Protein AF-A0A932D4E8-F1 (afdb_monomer_lite)

Radius of gyration: 32.72 Å; chains: 1; bounding box: 108×26×116 Å

Secondary structure (DSSP, 8-state):
------------HHHHHHHHHHHHHHHHHHHHHHHHHHHHHHHHHHTPPPP-SSS-HHHHHHHHHHHHHHHHHHHHHHHHHHHHHHHHHHHHTT--TT--HHHHGGGS-TTTHHHHHHHHHHHHHHHHHHHHHHHHHHHHHHHHHHHHHHHHHHHS----S------------

Structure (mmCIF, N/CA/C/O backbone):
data_AF-A0A932D4E8-F1
#
_entry.id   AF-A0A932D4E8-F1
#
loop_
_atom_site.group_PDB
_atom_site.id
_atom_site.type_symbol
_atom_site.label_atom_id
_atom_site.label_alt_id
_atom_site.label_comp_id
_atom_site.label_asym_id
_atom_site.label_entity_id
_atom_site.label_seq_id
_atom_site.pdbx_PDB_ins_code
_atom_site.Cartn_x
_atom_site.Cartn_y
_atom_site.Cartn_z
_atom_site.occupancy
_atom_site.B_iso_or_equiv
_atom_site.auth_seq_id
_atom_site.auth_comp_id
_atom_site.auth_asym_id
_atom_site.auth_atom_id
_atom_site.pdbx_PDB_model_num
ATOM 1 N N . MET A 1 1 ? -32.040 14.595 61.318 1.00 49.31 1 MET A N 1
ATOM 2 C CA . MET A 1 1 ? -32.001 13.905 60.012 1.00 49.31 1 MET A CA 1
ATOM 3 C C . MET A 1 1 ? -31.528 14.894 58.962 1.00 49.31 1 MET A C 1
ATOM 5 O O . MET A 1 1 ? -32.204 15.905 58.811 1.00 49.31 1 MET A O 1
ATOM 9 N N . PRO A 1 2 ? -30.401 14.664 58.276 1.00 50.94 2 PRO A N 1
ATOM 10 C CA . PRO A 1 2 ? -30.120 15.316 57.004 1.00 50.94 2 PRO A CA 1
ATOM 11 C C . PRO A 1 2 ? -30.655 14.458 55.836 1.00 50.94 2 PRO A C 1
ATOM 13 O O . PRO A 1 2 ? -30.857 13.251 56.016 1.00 50.94 2 PRO A O 1
ATOM 16 N N . PRO A 1 3 ? -30.922 15.052 54.662 1.00 56.00 3 PRO A N 1
ATOM 17 C CA . PRO A 1 3 ? -31.434 14.325 53.510 1.00 56.00 3 PRO A CA 1
ATOM 18 C C . PRO A 1 3 ? -30.298 13.608 52.768 1.00 56.00 3 PRO A C 1
ATOM 20 O O . PRO A 1 3 ? -29.194 14.130 52.627 1.00 56.00 3 PRO A O 1
ATOM 23 N N . LEU A 1 4 ? -30.586 12.393 52.301 1.00 52.28 4 LEU A N 1
ATOM 24 C CA . LEU A 1 4 ? -29.727 11.618 51.411 1.00 52.28 4 LEU A CA 1
ATOM 25 C C . LEU A 1 4 ? -29.857 12.194 49.995 1.00 52.28 4 LEU A C 1
ATOM 27 O O . LEU A 1 4 ? -30.792 11.852 49.272 1.00 52.28 4 LEU A O 1
ATOM 31 N N . GLU A 1 5 ? -28.952 13.097 49.615 1.00 49.91 5 GLU A N 1
ATOM 32 C CA . GLU A 1 5 ? -28.832 13.528 48.222 1.00 49.91 5 GLU A CA 1
ATOM 33 C C . GLU A 1 5 ? -28.354 12.371 47.339 1.00 49.91 5 GLU A C 1
ATOM 35 O O . GLU A 1 5 ? -27.452 11.601 47.677 1.00 49.91 5 GLU A O 1
ATOM 40 N N . GLY A 1 6 ? -29.042 12.239 46.208 1.00 51.75 6 GLY A N 1
ATOM 41 C CA . GLY A 1 6 ? -28.938 11.127 45.287 1.00 51.75 6 GLY A CA 1
ATOM 42 C C . GLY A 1 6 ? -27.550 10.981 44.680 1.00 51.75 6 GLY A C 1
ATOM 43 O O . GLY A 1 6 ? -27.033 11.868 44.006 1.00 51.75 6 GLY A O 1
ATOM 44 N N . ILE A 1 7 ? -27.008 9.778 44.819 1.00 52.75 7 ILE A N 1
ATOM 45 C CA . ILE A 1 7 ? -25.912 9.278 43.998 1.00 52.75 7 ILE A CA 1
ATOM 46 C C . ILE A 1 7 ? -26.507 8.932 42.623 1.00 52.75 7 ILE A C 1
ATOM 48 O O . ILE A 1 7 ? -26.779 7.775 42.311 1.00 52.75 7 ILE A O 1
ATOM 52 N N . GLN A 1 8 ? -26.782 9.951 41.806 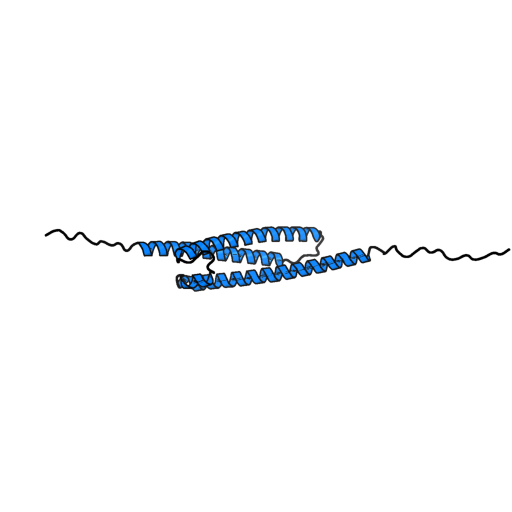1.00 52.47 8 GLN A N 1
ATOM 53 C CA . GLN A 1 8 ? -27.100 9.758 40.393 1.00 52.47 8 GLN A CA 1
ATOM 54 C C . GLN A 1 8 ? -25.805 9.615 39.582 1.00 52.47 8 GLN A C 1
ATOM 56 O O . GLN A 1 8 ? -25.040 10.558 39.406 1.00 52.47 8 GLN A O 1
ATOM 61 N N . GLY A 1 9 ? -25.582 8.394 39.092 1.00 51.75 9 GLY A N 1
ATOM 62 C CA . GLY A 1 9 ? -25.172 8.112 37.714 1.00 51.75 9 GLY A CA 1
ATOM 63 C C . GLY A 1 9 ? -23.968 8.861 37.143 1.00 51.75 9 GLY A C 1
ATOM 64 O O . GLY A 1 9 ? -24.122 9.691 36.254 1.00 51.75 9 GLY A O 1
ATOM 65 N N . ARG A 1 10 ? -22.750 8.461 37.519 1.00 48.31 10 ARG A N 1
ATOM 66 C CA . ARG A 1 10 ? -21.534 8.773 36.747 1.00 48.31 10 ARG A CA 1
ATOM 67 C C . ARG A 1 10 ? -21.065 7.512 36.011 1.00 48.31 10 ARG A C 1
ATOM 69 O O . ARG A 1 10 ? -20.105 6.870 36.410 1.00 48.31 10 ARG A O 1
ATOM 76 N N . SER A 1 11 ? -21.792 7.114 34.964 1.00 52.22 11 SER A N 1
ATOM 77 C CA . SER A 1 11 ? -21.476 5.938 34.126 1.00 52.22 11 SER A CA 1
ATOM 78 C C . SER A 1 11 ? -21.462 6.299 32.630 1.00 52.22 11 SER A C 1
ATOM 80 O O . SER A 1 11 ? -22.058 5.619 31.807 1.00 52.22 11 SER A O 1
ATOM 82 N N . ALA A 1 12 ? -20.813 7.416 32.277 1.00 54.97 12 ALA A N 1
ATOM 83 C CA . ALA A 1 12 ? -20.764 7.946 30.907 1.00 54.97 12 ALA A CA 1
ATOM 84 C C . ALA A 1 12 ? -19.449 7.750 30.096 1.00 54.97 12 ALA A C 1
ATOM 86 O O . ALA A 1 12 ? -19.537 7.778 28.875 1.00 54.97 12 ALA A O 1
ATOM 87 N N . PRO A 1 13 ? -18.238 7.500 30.652 1.00 57.88 13 PRO A N 1
ATOM 88 C CA . PRO A 1 13 ? -17.007 7.628 29.848 1.00 57.88 13 PRO A CA 1
ATOM 89 C C . PRO A 1 13 ? -16.744 6.475 28.857 1.00 57.88 13 PRO A C 1
ATOM 91 O O . PRO A 1 13 ? -15.934 6.605 27.938 1.00 57.88 13 PRO A O 1
ATOM 94 N N . LEU A 1 14 ? -17.401 5.323 29.030 1.00 58.00 14 LEU A N 1
ATOM 95 C CA . LEU A 1 14 ? -17.144 4.132 28.211 1.00 58.00 14 LEU A CA 1
ATOM 96 C C . LEU A 1 14 ? -17.916 4.133 26.883 1.00 58.00 14 LEU A C 1
ATOM 98 O O . LEU A 1 14 ? -17.453 3.527 25.917 1.00 58.00 14 LEU A O 1
ATOM 102 N N . ALA A 1 15 ? -19.072 4.799 26.815 1.00 62.97 15 ALA A N 1
ATOM 103 C CA . ALA A 1 15 ? -19.875 4.858 25.593 1.00 62.97 15 ALA A CA 1
ATOM 104 C C . ALA A 1 15 ? -19.208 5.751 24.534 1.00 62.97 15 ALA A C 1
ATOM 106 O O . ALA A 1 15 ? -19.023 5.318 23.398 1.00 62.97 15 ALA A O 1
ATOM 107 N N . ASP A 1 16 ? -18.740 6.933 24.940 1.00 73.00 16 ASP A N 1
ATOM 108 C CA . ASP A 1 16 ? -18.107 7.911 24.045 1.00 73.00 16 ASP A CA 1
ATOM 109 C C . ASP A 1 16 ? -16.812 7.368 23.424 1.00 73.00 16 ASP A C 1
ATOM 111 O O . ASP A 1 16 ? -16.561 7.522 22.229 1.00 73.00 16 ASP A O 1
ATOM 115 N N . THR A 1 17 ? -16.021 6.635 24.212 1.00 76.62 17 THR A N 1
ATOM 116 C CA . THR A 1 17 ? -14.773 6.016 23.740 1.00 76.62 17 THR A CA 1
ATOM 117 C C . THR A 1 17 ? -15.034 4.929 22.689 1.00 76.62 17 THR A C 1
ATOM 119 O O . THR A 1 17 ? -14.282 4.808 21.722 1.00 76.62 17 THR A O 1
ATOM 122 N N . ASN A 1 18 ? -16.115 4.153 22.834 1.00 82.38 18 ASN A N 1
ATOM 123 C CA . ASN A 1 18 ? -16.482 3.122 21.860 1.00 82.38 18 ASN A CA 1
ATOM 124 C C . ASN A 1 18 ? -16.962 3.722 20.533 1.00 82.38 18 ASN A C 1
ATOM 126 O O . ASN A 1 18 ? -16.610 3.203 19.474 1.00 82.38 18 ASN A O 1
ATOM 130 N N . VAL A 1 19 ? -17.727 4.816 20.573 1.00 86.88 19 VAL A N 1
ATOM 131 C CA . VAL A 1 19 ? -18.173 5.516 19.358 1.00 86.88 19 VAL A CA 1
ATOM 132 C C . VAL A 1 19 ? -16.970 6.079 18.600 1.00 86.88 19 VAL A C 1
ATOM 134 O O . VAL A 1 19 ? -16.798 5.774 17.420 1.00 86.88 19 VAL A O 1
ATOM 137 N N . LEU A 1 20 ? -16.071 6.781 19.298 1.00 89.12 20 LEU A N 1
ATOM 138 C CA . LEU A 1 20 ? -14.834 7.313 18.715 1.00 89.12 20 LEU A CA 1
ATOM 139 C C . LEU A 1 20 ? -13.948 6.210 18.118 1.00 89.12 20 LEU A C 1
ATOM 141 O O . LEU A 1 20 ? -13.377 6.372 17.041 1.00 89.12 20 LEU A O 1
ATOM 145 N N . MET A 1 21 ? -13.854 5.060 18.790 1.00 90.38 21 MET A N 1
ATOM 146 C CA . MET A 1 21 ? -13.107 3.911 18.286 1.00 90.38 21 MET A CA 1
ATOM 147 C C . MET A 1 21 ? -13.703 3.349 16.992 1.00 90.38 21 MET A C 1
ATOM 149 O O . MET A 1 21 ? -12.952 3.009 16.078 1.00 90.38 21 MET A O 1
ATOM 153 N N . ILE A 1 22 ? -15.031 3.243 16.897 1.00 91.31 22 ILE A N 1
ATOM 154 C CA . ILE A 1 22 ? -15.706 2.741 15.693 1.00 91.31 22 ILE A CA 1
ATOM 155 C C . ILE A 1 22 ? -15.521 3.715 14.526 1.00 91.31 22 ILE A C 1
ATOM 157 O O . ILE A 1 22 ? -15.198 3.274 13.423 1.00 91.31 22 ILE A O 1
ATOM 161 N N . GLU A 1 23 ? -15.661 5.021 14.753 1.00 93.12 23 GLU A N 1
ATOM 162 C CA . GLU A 1 23 ? -15.394 6.039 13.729 1.00 93.12 23 GLU A CA 1
ATOM 163 C C . GLU A 1 23 ? -13.949 5.958 13.228 1.00 93.12 23 GLU A C 1
ATOM 165 O O . GLU A 1 23 ? -13.691 5.934 12.021 1.00 93.12 23 GLU A O 1
ATOM 170 N N . GLN A 1 24 ? -12.993 5.841 14.150 1.00 94.31 24 GLN A N 1
ATOM 171 C CA . GLN A 1 24 ? -11.585 5.727 13.796 1.00 94.31 24 GLN A CA 1
ATOM 172 C C . GLN A 1 24 ? -11.276 4.433 13.037 1.00 94.31 24 GLN A C 1
ATOM 174 O O . GLN A 1 24 ? -10.468 4.411 12.106 1.00 94.31 24 GLN A O 1
ATOM 179 N N . LEU A 1 25 ? -11.954 3.346 13.397 1.00 94.00 25 LEU A N 1
ATOM 180 C CA . LEU A 1 25 ? -11.853 2.075 12.700 1.00 94.00 25 LEU A CA 1
ATOM 181 C C . LEU A 1 25 ? -12.394 2.160 11.270 1.00 94.00 25 LEU A C 1
ATOM 183 O O . LEU A 1 25 ? -11.785 1.600 10.361 1.00 94.00 25 LEU A O 1
ATOM 187 N N . GLN A 1 26 ? -13.496 2.876 11.049 1.00 95.12 26 GLN A N 1
ATOM 188 C CA . GLN A 1 26 ? -14.031 3.110 9.706 1.00 95.12 26 GLN A CA 1
ATOM 189 C C . GLN A 1 26 ? -13.045 3.899 8.840 1.00 95.12 26 GLN A C 1
ATOM 191 O O . GLN A 1 26 ? -12.783 3.495 7.708 1.00 95.12 26 GLN A O 1
ATOM 196 N N . LYS A 1 27 ? -12.418 4.951 9.384 1.00 96.12 27 LYS A N 1
ATOM 197 C CA . LYS A 1 27 ? -11.358 5.694 8.679 1.00 96.12 27 LYS A CA 1
ATOM 198 C C . LYS A 1 27 ? -10.169 4.807 8.319 1.00 96.12 27 LYS A C 1
ATOM 200 O O . LYS A 1 27 ? -9.637 4.897 7.215 1.00 96.12 27 LYS A O 1
ATOM 205 N N . LEU A 1 28 ? -9.761 3.919 9.227 1.00 95.94 28 LEU A N 1
ATOM 206 C CA . LEU A 1 28 ? -8.694 2.959 8.956 1.00 95.94 28 LEU A CA 1
ATOM 207 C C . LEU A 1 28 ? -9.079 1.956 7.859 1.00 95.94 28 LEU A C 1
ATOM 209 O O . LEU A 1 28 ? -8.242 1.633 7.018 1.00 95.94 28 LEU A O 1
ATOM 213 N N . ILE A 1 29 ? -10.321 1.468 7.857 1.00 96.25 29 ILE A N 1
ATOM 214 C CA . ILE A 1 29 ? -10.835 0.577 6.808 1.00 96.25 29 ILE A CA 1
ATOM 215 C C . ILE A 1 29 ? -10.797 1.279 5.452 1.00 96.25 29 ILE A C 1
ATOM 217 O O . ILE A 1 29 ? -10.346 0.676 4.480 1.00 96.25 29 ILE A O 1
ATOM 221 N N . GLU A 1 30 ? -11.218 2.540 5.387 1.00 97.31 30 GLU A N 1
ATOM 222 C CA . GLU A 1 30 ? -11.175 3.305 4.142 1.00 97.31 30 GLU A CA 1
ATOM 223 C C . GLU A 1 30 ? -9.734 3.523 3.673 1.00 97.31 30 GLU A C 1
ATOM 225 O O . GLU A 1 30 ? -9.402 3.221 2.531 1.00 97.31 30 GLU A O 1
ATOM 230 N N . ALA A 1 31 ? -8.828 3.882 4.585 1.00 96.50 31 ALA A N 1
ATOM 231 C CA . ALA A 1 31 ? -7.412 4.023 4.260 1.00 96.50 31 ALA A CA 1
ATOM 232 C C . ALA A 1 31 ? -6.767 2.712 3.760 1.00 96.50 31 ALA A C 1
ATOM 234 O O . ALA A 1 31 ? -5.900 2.752 2.888 1.00 96.50 31 ALA A O 1
ATOM 235 N N . LEU A 1 32 ? -7.179 1.551 4.285 1.00 96.44 32 LEU A N 1
ATOM 236 C CA . LEU A 1 32 ? -6.732 0.238 3.797 1.00 96.44 32 LEU A CA 1
ATOM 237 C C . LEU A 1 32 ? -7.273 -0.077 2.396 1.00 96.44 32 LEU A C 1
ATOM 239 O O . LEU A 1 32 ? -6.586 -0.716 1.602 1.00 96.44 32 LEU A O 1
ATOM 243 N N . ARG A 1 33 ? -8.504 0.336 2.083 1.00 97.25 33 ARG A N 1
ATOM 244 C CA . ARG A 1 33 ? -9.088 0.160 0.745 1.00 97.25 33 ARG A CA 1
ATOM 245 C C . ARG A 1 33 ? -8.430 1.076 -0.275 1.00 97.25 33 ARG A C 1
ATOM 247 O O . ARG A 1 33 ? -8.146 0.629 -1.384 1.00 97.25 33 ARG A O 1
ATOM 254 N N . ASP A 1 34 ? -8.144 2.312 0.114 1.00 97.12 34 ASP A N 1
ATOM 255 C CA . ASP A 1 34 ? -7.395 3.252 -0.711 1.00 97.12 34 ASP A CA 1
ATOM 256 C C . ASP A 1 34 ? -6.006 2.705 -1.036 1.00 97.12 34 ASP A C 1
ATOM 258 O O . ASP A 1 34 ? -5.625 2.669 -2.202 1.00 97.12 34 ASP A O 1
ATOM 262 N N . GLU A 1 35 ? -5.269 2.212 -0.037 1.00 95.19 35 GLU A N 1
ATOM 263 C CA . GLU A 1 35 ? -3.957 1.587 -0.244 1.00 95.19 35 GLU A CA 1
ATOM 264 C C . GLU A 1 35 ? -4.039 0.396 -1.219 1.00 95.19 35 GLU A C 1
ATOM 266 O O . GLU A 1 35 ? -3.260 0.319 -2.173 1.00 95.19 35 GLU A O 1
ATOM 271 N N . MET A 1 36 ? -5.050 -0.463 -1.059 1.00 96.81 36 MET A N 1
ATOM 272 C CA . MET A 1 36 ? -5.293 -1.614 -1.934 1.00 96.81 36 MET A CA 1
ATOM 273 C C . MET A 1 36 ? -5.545 -1.173 -3.381 1.00 96.81 36 MET A C 1
ATOM 275 O O . MET A 1 36 ? -4.966 -1.729 -4.319 1.00 96.81 36 MET A O 1
ATOM 279 N N . LYS A 1 37 ? -6.369 -0.135 -3.566 1.00 96.50 37 LYS A N 1
ATOM 280 C CA . LYS A 1 37 ? -6.633 0.480 -4.870 1.00 96.50 37 LYS A CA 1
ATOM 281 C C . LYS A 1 37 ? -5.344 1.012 -5.499 1.00 96.50 37 LYS A C 1
ATOM 283 O O . LYS A 1 37 ? -5.078 0.707 -6.660 1.00 96.50 37 LYS A O 1
ATOM 288 N N . GLN A 1 38 ? -4.521 1.735 -4.736 1.00 96.44 38 GLN A N 1
ATOM 289 C CA . GLN A 1 38 ? -3.267 2.299 -5.246 1.00 96.44 38 GLN A CA 1
ATOM 290 C C . GLN A 1 38 ? -2.281 1.217 -5.709 1.00 96.44 38 GLN A C 1
ATOM 292 O O . GLN A 1 38 ? -1.607 1.390 -6.727 1.00 96.44 38 GLN A O 1
ATOM 297 N N . TYR A 1 39 ? -2.203 0.084 -5.004 1.00 96.06 39 TYR A N 1
ATOM 298 C CA . TYR A 1 39 ? -1.380 -1.042 -5.447 1.00 96.06 39 TYR A CA 1
ATOM 299 C C . TYR A 1 39 ? -1.933 -1.736 -6.692 1.00 96.06 39 TYR A C 1
ATOM 301 O O . TYR A 1 39 ? -1.156 -2.119 -7.567 1.00 96.06 39 TYR A O 1
ATOM 309 N N . GLY A 1 40 ? -3.256 -1.887 -6.793 1.00 95.00 40 GLY A N 1
ATOM 310 C CA . GLY A 1 40 ? -3.901 -2.436 -7.986 1.00 95.00 40 GLY A CA 1
ATOM 311 C C . GLY A 1 40 ? -3.627 -1.590 -9.232 1.00 95.00 40 GLY A C 1
ATOM 312 O O . GLY A 1 40 ? -3.250 -2.125 -10.274 1.00 95.00 40 GLY A O 1
ATOM 313 N N . GLU A 1 41 ? -3.732 -0.268 -9.107 1.00 93.94 41 GLU A N 1
ATOM 314 C CA . GLU A 1 41 ? -3.394 0.685 -10.171 1.00 93.94 41 GLU A CA 1
ATOM 315 C C . GLU A 1 41 ? -1.913 0.586 -10.577 1.00 93.94 41 GLU A C 1
ATOM 317 O O . GLU A 1 41 ? -1.600 0.522 -11.766 1.00 93.94 41 GLU A O 1
ATOM 322 N N . MET A 1 42 ? -0.995 0.476 -9.610 1.00 93.38 42 MET A N 1
ATOM 323 C CA . MET A 1 42 ? 0.431 0.266 -9.892 1.00 93.38 42 MET A CA 1
ATOM 324 C C . MET A 1 42 ? 0.695 -1.052 -10.629 1.00 93.38 42 MET A C 1
ATOM 326 O O . MET A 1 42 ? 1.479 -1.077 -11.576 1.00 93.38 42 MET A O 1
ATOM 330 N N . LEU A 1 43 ? 0.036 -2.148 -10.240 1.00 91.75 43 LEU A N 1
ATOM 331 C CA . LEU A 1 43 ? 0.145 -3.419 -10.963 1.00 91.75 43 LEU A CA 1
ATOM 332 C C . LEU A 1 43 ? -0.347 -3.290 -12.403 1.00 91.75 43 LEU A C 1
ATOM 334 O O . LEU A 1 43 ? 0.350 -3.729 -13.312 1.00 91.75 43 LEU A O 1
ATOM 338 N N . ALA A 1 44 ? -1.486 -2.632 -12.625 1.00 90.88 44 ALA A N 1
ATOM 339 C CA . ALA A 1 44 ? -2.010 -2.404 -13.969 1.00 90.88 44 ALA A CA 1
ATOM 340 C C . ALA A 1 44 ? -1.036 -1.600 -14.850 1.00 90.88 44 ALA A C 1
ATOM 342 O O . ALA A 1 44 ? -0.896 -1.892 -16.038 1.00 90.88 44 ALA A O 1
ATOM 343 N N . LEU A 1 45 ? -0.325 -0.621 -14.275 1.00 88.69 45 LEU A N 1
ATOM 344 C CA . LEU A 1 45 ? 0.735 0.111 -14.977 1.00 88.69 45 LEU A CA 1
ATOM 345 C C . LEU A 1 45 ? 1.943 -0.780 -15.288 1.00 88.69 45 LEU A C 1
ATOM 347 O O . LEU A 1 45 ? 2.478 -0.723 -16.393 1.00 88.69 45 LEU A O 1
ATOM 351 N N . LEU A 1 46 ? 2.371 -1.608 -14.334 1.00 85.38 46 LEU A N 1
ATOM 352 C CA . LEU A 1 46 ? 3.523 -2.498 -14.490 1.00 85.38 46 LEU A CA 1
ATOM 353 C C . LEU A 1 46 ? 3.268 -3.677 -15.444 1.00 85.38 46 LEU A C 1
ATOM 355 O O . LEU A 1 46 ? 4.227 -4.206 -16.009 1.00 85.38 46 LEU A O 1
ATOM 359 N N . ASP A 1 47 ? 2.010 -4.087 -15.606 1.00 84.50 47 ASP A N 1
ATOM 360 C CA . ASP A 1 47 ? 1.576 -5.173 -16.492 1.00 84.50 47 ASP A CA 1
ATOM 361 C C . ASP A 1 47 ? 1.204 -4.707 -17.904 1.00 84.50 47 ASP A C 1
ATOM 363 O O . ASP A 1 47 ? 0.928 -5.544 -18.767 1.00 84.50 47 ASP A O 1
ATOM 367 N N . ARG A 1 48 ? 1.221 -3.394 -18.172 1.00 81.38 48 ARG A N 1
ATOM 368 C CA . ARG A 1 48 ? 0.892 -2.859 -19.495 1.00 81.38 48 ARG A CA 1
ATOM 369 C C . ARG A 1 48 ? 1.896 -3.372 -20.547 1.00 81.38 48 ARG A C 1
ATOM 371 O O . ARG A 1 48 ? 3.097 -3.123 -20.411 1.00 81.38 48 ARG A O 1
ATOM 378 N N . PRO A 1 49 ? 1.434 -4.052 -21.613 1.00 67.69 49 PRO A N 1
ATOM 379 C CA . PRO A 1 49 ? 2.294 -4.428 -22.731 1.00 67.69 49 PRO A CA 1
ATOM 380 C C . PRO A 1 49 ? 2.849 -3.177 -23.423 1.00 67.69 49 PRO A C 1
ATOM 382 O O . PRO A 1 49 ? 2.098 -2.241 -23.685 1.00 67.69 49 PRO A O 1
ATOM 385 N N . GLN A 1 50 ? 4.146 -3.163 -23.739 1.00 67.69 50 GLN A N 1
ATOM 386 C CA . GLN A 1 50 ? 4.726 -2.143 -24.621 1.00 67.69 50 GLN A CA 1
ATOM 387 C C . GLN A 1 50 ? 4.491 -2.586 -26.066 1.00 67.69 50 GLN A C 1
ATOM 389 O O . GLN A 1 50 ? 4.929 -3.674 -26.452 1.00 67.69 50 GLN A O 1
ATOM 394 N N . HIS A 1 51 ? 3.754 -1.797 -26.847 1.00 59.06 51 HIS A N 1
ATOM 395 C CA . HIS A 1 51 ? 3.431 -2.152 -28.224 1.00 59.06 51 HIS A CA 1
ATOM 396 C C . HIS A 1 51 ? 4.501 -1.594 -29.168 1.00 59.06 51 HIS A C 1
ATOM 398 O O . HIS A 1 51 ? 4.872 -0.431 -29.120 1.00 59.06 51 HIS A O 1
ATOM 404 N N . LEU A 1 52 ? 5.001 -2.435 -30.072 1.00 52.97 52 LEU A N 1
ATOM 405 C CA . LEU A 1 52 ? 5.938 -2.036 -31.127 1.00 52.97 52 LEU A CA 1
ATOM 406 C C . LEU A 1 52 ? 5.162 -1.401 -32.293 1.00 52.97 52 LEU A C 1
ATOM 408 O O . LEU A 1 52 ? 5.103 -1.964 -33.383 1.00 52.97 52 LEU A O 1
ATOM 412 N N . GLY A 1 53 ? 4.476 -0.285 -32.044 1.00 54.44 53 GLY A N 1
ATOM 413 C CA . GLY A 1 53 ? 3.471 0.252 -32.960 1.00 54.44 53 GLY A CA 1
ATOM 414 C C . GLY A 1 53 ? 3.705 1.694 -33.390 1.00 54.44 53 GLY A C 1
ATOM 415 O O . GLY A 1 53 ? 2.931 2.554 -33.004 1.00 54.44 53 GLY A O 1
ATOM 416 N N . SER A 1 54 ? 4.681 1.952 -34.267 1.00 52.78 54 SER A N 1
ATOM 417 C CA . SER A 1 54 ? 4.895 3.190 -35.066 1.00 52.78 54 SER A CA 1
ATOM 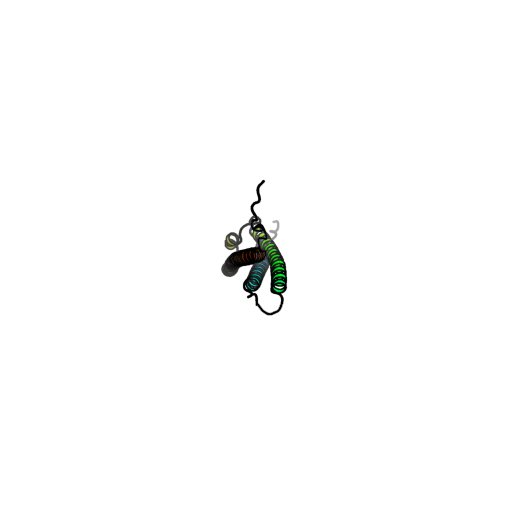418 C C . SER A 1 54 ? 5.051 4.547 -34.347 1.00 52.78 54 SER A C 1
ATOM 420 O O . SER A 1 54 ? 5.727 5.422 -34.887 1.00 52.78 54 SER A O 1
ATOM 422 N N . ALA A 1 55 ? 4.512 4.727 -33.140 1.00 57.19 55 ALA A N 1
ATOM 423 C CA . ALA A 1 55 ? 4.952 5.737 -32.194 1.00 57.19 55 ALA A CA 1
ATOM 424 C C . ALA A 1 55 ? 6.328 5.323 -31.660 1.00 57.19 55 ALA A C 1
ATOM 426 O O . ALA A 1 55 ? 6.626 4.133 -31.521 1.00 57.19 55 ALA A O 1
ATOM 427 N N . SER A 1 56 ? 7.201 6.297 -31.411 1.00 67.19 56 SER A N 1
ATOM 428 C CA . SER A 1 56 ? 8.530 6.009 -30.884 1.00 67.19 56 SER A CA 1
ATOM 429 C C . SER A 1 56 ? 8.380 5.249 -29.566 1.00 67.19 56 SER A C 1
ATOM 431 O O . SER A 1 56 ? 7.816 5.776 -28.611 1.00 67.19 56 SER A O 1
ATOM 433 N N . LEU A 1 57 ? 8.912 4.026 -29.493 1.00 68.19 57 LEU A N 1
ATOM 434 C CA . LEU A 1 57 ? 9.013 3.227 -28.263 1.00 68.19 57 LEU A CA 1
ATOM 435 C C . LEU A 1 57 ? 9.533 4.065 -27.075 1.00 68.19 57 LEU A C 1
ATOM 437 O O . LEU A 1 57 ? 9.163 3.833 -25.926 1.00 68.19 57 LEU A O 1
ATOM 441 N N . ALA A 1 58 ? 10.366 5.072 -27.360 1.00 68.69 58 ALA A N 1
ATOM 442 C CA . ALA A 1 58 ? 10.866 6.021 -26.375 1.00 68.69 58 ALA A CA 1
ATOM 443 C C . ALA A 1 58 ? 9.759 6.881 -25.734 1.00 68.69 58 ALA A C 1
ATOM 445 O O . ALA A 1 58 ? 9.787 7.083 -24.521 1.00 68.69 58 ALA A O 1
ATOM 446 N N . ASP A 1 59 ? 8.772 7.347 -26.500 1.00 73.19 59 ASP A N 1
ATOM 447 C CA . ASP A 1 59 ? 7.675 8.175 -25.984 1.00 73.19 59 ASP A CA 1
ATOM 448 C C . ASP A 1 59 ? 6.732 7.355 -25.094 1.00 73.19 59 ASP A C 1
ATOM 450 O O . ASP A 1 59 ? 6.355 7.802 -24.008 1.00 73.19 59 ASP A O 1
ATOM 454 N N . GLU A 1 60 ? 6.417 6.118 -25.489 1.00 70.69 60 GLU A N 1
ATOM 455 C CA . GLU A 1 60 ? 5.621 5.192 -24.670 1.00 70.69 60 GLU A CA 1
ATOM 456 C C . GLU A 1 60 ? 6.324 4.853 -23.346 1.00 70.69 60 GLU A C 1
ATOM 458 O O . GLU A 1 60 ? 5.699 4.816 -22.277 1.00 70.69 60 GLU A O 1
ATOM 463 N N . MET A 1 61 ? 7.646 4.660 -23.387 1.00 74.69 61 MET A N 1
ATOM 464 C CA . MET A 1 61 ? 8.451 4.454 -22.185 1.00 74.69 61 MET A CA 1
ATOM 465 C C . MET A 1 61 ? 8.445 5.685 -21.273 1.00 74.69 61 MET A C 1
ATOM 467 O O . MET A 1 61 ? 8.248 5.540 -20.065 1.00 74.69 61 MET A O 1
ATOM 471 N N . LEU A 1 62 ? 8.626 6.891 -21.820 1.00 77.50 62 LEU A N 1
ATOM 472 C CA . LEU A 1 62 ? 8.614 8.133 -21.040 1.00 77.50 62 LEU A CA 1
ATOM 473 C C . LEU A 1 62 ? 7.262 8.363 -20.355 1.00 77.50 62 LEU A C 1
ATOM 475 O O . LEU A 1 62 ? 7.226 8.690 -19.166 1.00 77.50 62 LEU A O 1
ATOM 479 N N . GLN A 1 63 ? 6.155 8.124 -21.063 1.00 77.12 63 GLN A N 1
ATOM 480 C CA . GLN A 1 63 ? 4.807 8.203 -20.491 1.00 77.12 63 GLN A CA 1
ATOM 481 C C . GLN A 1 63 ? 4.598 7.171 -19.379 1.00 77.12 63 GLN A C 1
ATOM 483 O O . GLN A 1 63 ? 4.057 7.495 -18.320 1.00 77.12 63 GLN A O 1
ATOM 488 N N . THR A 1 64 ? 5.076 5.942 -19.580 1.00 79.31 64 THR A N 1
ATOM 489 C CA . THR A 1 64 ? 4.991 4.881 -18.570 1.00 79.31 64 THR A CA 1
ATOM 490 C C . THR A 1 64 ? 5.783 5.248 -17.313 1.00 79.31 64 THR A C 1
ATOM 492 O O . THR A 1 64 ? 5.274 5.112 -16.202 1.00 79.31 64 THR A O 1
ATOM 495 N N . VAL A 1 65 ? 6.998 5.786 -17.457 1.00 79.88 65 VAL A N 1
ATOM 496 C CA . VAL A 1 65 ? 7.815 6.246 -16.320 1.00 79.88 65 VAL A CA 1
ATOM 497 C C . VAL A 1 65 ? 7.140 7.400 -15.574 1.00 79.88 65 VAL A C 1
ATOM 499 O O . VAL A 1 65 ? 7.145 7.411 -14.342 1.00 79.88 65 VAL A O 1
ATOM 502 N N . ALA A 1 66 ? 6.542 8.356 -16.288 1.00 78.25 66 ALA A N 1
ATOM 503 C CA . ALA A 1 66 ? 5.802 9.453 -15.669 1.00 78.25 66 ALA A CA 1
ATOM 504 C C . ALA A 1 66 ? 4.594 8.943 -14.861 1.00 78.25 66 ALA A C 1
ATOM 506 O O . ALA A 1 66 ? 4.418 9.344 -13.709 1.00 78.25 66 ALA A O 1
ATOM 507 N N . ALA A 1 67 ? 3.817 8.010 -15.421 1.00 82.56 67 ALA A N 1
ATOM 508 C CA . ALA A 1 67 ? 2.680 7.391 -14.740 1.00 82.56 67 ALA A CA 1
ATOM 509 C C . ALA A 1 67 ? 3.108 6.601 -13.491 1.00 82.56 67 ALA A C 1
ATOM 511 O O . ALA A 1 67 ? 2.499 6.752 -12.435 1.00 82.56 67 ALA A O 1
ATOM 512 N N . LEU A 1 68 ? 4.194 5.824 -13.573 1.00 85.69 68 LEU A N 1
ATOM 513 C CA . LEU A 1 68 ? 4.742 5.095 -12.423 1.00 85.69 68 LEU A CA 1
ATOM 514 C C . LEU A 1 68 ? 5.179 6.042 -11.297 1.00 85.69 68 LEU A C 1
ATOM 516 O O . LEU A 1 68 ? 4.900 5.774 -10.132 1.00 85.69 68 LEU A O 1
ATOM 520 N N . ARG A 1 69 ? 5.825 7.171 -11.623 1.00 83.31 69 ARG A N 1
ATOM 521 C CA . ARG A 1 69 ? 6.228 8.178 -10.623 1.00 83.31 69 ARG A CA 1
ATOM 522 C C . ARG A 1 69 ? 5.031 8.833 -9.939 1.00 83.31 69 ARG A C 1
ATOM 524 O O . ARG A 1 69 ? 5.054 9.016 -8.725 1.00 83.31 69 ARG A O 1
ATOM 531 N N . ALA A 1 70 ? 3.998 9.185 -10.704 1.00 83.50 70 ALA A N 1
ATOM 532 C CA . ALA A 1 70 ? 2.764 9.720 -10.138 1.00 83.50 70 ALA A CA 1
ATOM 533 C C . ALA A 1 70 ? 2.107 8.698 -9.196 1.00 83.50 70 ALA A C 1
ATOM 535 O O . ALA A 1 70 ? 1.721 9.043 -8.081 1.00 83.50 70 ALA A O 1
ATOM 536 N N . GLN A 1 71 ? 2.067 7.428 -9.605 1.00 90.19 71 GLN A N 1
ATOM 537 C CA . GLN A 1 71 ? 1.496 6.355 -8.799 1.00 90.19 71 GLN A CA 1
ATOM 538 C C . GLN A 1 71 ? 2.292 6.089 -7.512 1.00 90.19 71 GLN A C 1
ATOM 540 O O . GLN A 1 71 ? 1.696 5.851 -6.464 1.00 90.19 71 GLN A O 1
ATOM 545 N N . ASP A 1 72 ? 3.623 6.177 -7.553 1.00 87.50 72 ASP A N 1
ATOM 546 C CA . ASP A 1 72 ? 4.475 6.052 -6.362 1.00 87.50 72 ASP A CA 1
ATOM 547 C C . ASP A 1 72 ? 4.154 7.139 -5.319 1.00 87.50 72 ASP A C 1
ATOM 549 O O . ASP A 1 72 ? 4.031 6.863 -4.123 1.00 87.50 72 ASP A O 1
ATOM 553 N N . HIS A 1 73 ? 3.896 8.370 -5.775 1.00 91.25 73 HIS A N 1
ATOM 554 C CA . HIS A 1 73 ? 3.452 9.453 -4.898 1.00 91.25 73 HIS A CA 1
ATOM 555 C C . HIS A 1 73 ? 2.075 9.185 -4.268 1.00 91.25 73 HIS A C 1
ATOM 557 O O . HIS A 1 73 ? 1.874 9.440 -3.072 1.00 91.25 73 HIS A O 1
ATOM 563 N N . SER A 1 74 ? 1.131 8.648 -5.044 1.00 92.31 74 SER A N 1
ATOM 564 C CA . SER A 1 74 ? -0.194 8.268 -4.545 1.00 92.31 74 SER A CA 1
ATOM 565 C C . SER A 1 74 ? -0.106 7.154 -3.499 1.00 92.31 74 SER A C 1
ATOM 567 O O . SER A 1 74 ? -0.708 7.271 -2.430 1.00 92.31 74 SER A O 1
ATOM 569 N N . ILE A 1 75 ? 0.726 6.132 -3.738 1.00 91.75 75 ILE A N 1
ATOM 570 C CA . ILE A 1 75 ? 1.012 5.061 -2.770 1.00 91.75 75 ILE A CA 1
ATOM 571 C C . ILE A 1 75 ? 1.600 5.643 -1.480 1.00 91.75 75 ILE A C 1
ATOM 573 O O . ILE A 1 75 ? 1.093 5.367 -0.393 1.00 91.75 75 ILE A O 1
ATOM 577 N N . ALA A 1 76 ? 2.624 6.497 -1.571 1.00 92.31 76 ALA A N 1
ATOM 578 C CA . ALA A 1 76 ? 3.244 7.111 -0.396 1.00 92.31 76 ALA A CA 1
ATOM 579 C C . ALA A 1 76 ? 2.250 7.958 0.422 1.00 92.31 76 ALA A C 1
ATOM 581 O O . ALA A 1 76 ? 2.343 8.050 1.652 1.00 92.31 76 ALA A O 1
ATOM 582 N N . THR A 1 77 ? 1.282 8.585 -0.242 1.00 95.00 77 THR A N 1
ATOM 583 C CA . THR A 1 77 ? 0.219 9.352 0.416 1.00 95.00 77 THR A CA 1
ATOM 584 C C . THR A 1 77 ? -0.792 8.439 1.104 1.00 95.00 77 THR A C 1
ATOM 586 O O . THR A 1 77 ? -1.070 8.649 2.287 1.00 95.00 77 THR A O 1
ATOM 589 N N . ALA A 1 78 ? -1.247 7.375 0.436 1.00 94.12 78 ALA A N 1
ATOM 590 C CA . ALA A 1 78 ? -2.112 6.360 1.038 1.00 94.12 78 ALA A CA 1
ATOM 591 C C . ALA A 1 78 ? -1.451 5.698 2.264 1.00 94.12 78 ALA A C 1
ATOM 593 O O . ALA A 1 78 ? -2.078 5.560 3.315 1.00 94.12 78 ALA A O 1
ATOM 594 N N . TRP A 1 79 ? -0.149 5.396 2.192 1.00 94.19 79 TRP A N 1
ATOM 595 C CA . TRP A 1 79 ? 0.623 4.836 3.310 1.00 94.19 79 TRP A CA 1
ATOM 596 C C . TRP A 1 79 ? 0.660 5.749 4.526 1.00 94.19 79 TRP A C 1
ATOM 598 O O . TRP A 1 79 ? 0.486 5.289 5.660 1.00 94.19 79 TRP A O 1
ATOM 608 N N . ARG A 1 80 ? 0.903 7.047 4.307 1.00 95.00 80 ARG A N 1
ATOM 609 C CA . ARG A 1 80 ? 0.903 8.047 5.381 1.00 95.00 80 ARG A CA 1
ATOM 610 C C . ARG A 1 80 ? -0.478 8.158 6.014 1.00 95.00 80 ARG A C 1
ATOM 612 O O . ARG A 1 80 ? -0.566 8.128 7.239 1.00 95.00 80 ARG A O 1
ATOM 619 N N . HIS A 1 81 ? -1.530 8.211 5.200 1.00 95.38 81 HIS A N 1
ATOM 620 C CA . HIS A 1 81 ? -2.908 8.287 5.677 1.00 95.38 81 HIS A CA 1
ATOM 621 C C . HIS A 1 81 ? -3.289 7.059 6.520 1.00 95.38 81 HIS A C 1
ATOM 623 O O . HIS A 1 81 ? -3.744 7.192 7.655 1.00 95.38 81 HIS A O 1
ATOM 629 N N . ARG A 1 82 ? -2.998 5.846 6.035 1.00 95.44 82 ARG A N 1
ATOM 630 C CA . ARG A 1 82 ? -3.210 4.602 6.788 1.00 95.44 82 ARG A CA 1
ATOM 631 C C . ARG A 1 82 ? -2.432 4.579 8.103 1.00 95.44 82 ARG A C 1
ATOM 633 O O . ARG A 1 82 ? -2.986 4.198 9.132 1.00 95.44 82 ARG A O 1
ATOM 640 N N . ARG A 1 83 ? -1.156 4.988 8.095 1.00 95.44 83 ARG A N 1
ATOM 641 C CA . ARG A 1 83 ? -0.331 5.057 9.314 1.00 95.44 83 ARG A CA 1
ATOM 642 C C . ARG A 1 83 ? -0.875 6.054 10.331 1.00 95.44 83 ARG A C 1
ATOM 644 O O . ARG A 1 83 ? -0.862 5.738 11.516 1.00 95.44 83 ARG A O 1
ATOM 651 N N . ALA A 1 84 ? -1.344 7.219 9.890 1.00 95.69 84 ALA A N 1
ATOM 652 C CA . ALA A 1 84 ? -1.969 8.199 10.773 1.00 95.69 84 ALA A CA 1
ATOM 653 C C . ALA A 1 84 ? -3.198 7.592 11.465 1.00 95.69 84 ALA A C 1
ATOM 655 O O . ALA A 1 84 ? -3.232 7.524 12.692 1.00 95.69 84 ALA A O 1
ATOM 656 N N . ASN A 1 85 ? -4.113 7.003 10.688 1.00 95.06 85 ASN A N 1
ATOM 657 C CA . ASN A 1 85 ? -5.317 6.370 11.229 1.00 95.06 85 ASN A CA 1
ATOM 658 C C . ASN A 1 85 ? -5.004 5.194 12.171 1.00 95.06 85 ASN A C 1
ATOM 660 O O . ASN A 1 85 ? -5.668 5.019 13.192 1.00 95.06 85 ASN A O 1
ATOM 664 N N . GLN A 1 86 ? -3.975 4.399 11.855 1.00 94.94 86 GLN A N 1
ATOM 665 C CA . GLN A 1 86 ? -3.496 3.306 12.706 1.00 94.94 86 GLN A CA 1
ATOM 666 C C . GLN A 1 86 ? -2.927 3.819 14.035 1.00 94.94 86 GLN A C 1
ATOM 668 O O . GLN A 1 86 ? -3.165 3.205 15.072 1.00 94.94 86 GLN A O 1
ATOM 673 N N . ASN A 1 87 ? -2.169 4.917 14.015 1.00 95.44 87 ASN A N 1
ATOM 674 C CA . ASN A 1 87 ? -1.596 5.510 15.222 1.00 95.44 87 ASN A CA 1
ATOM 675 C C . ASN A 1 87 ? -2.677 6.128 16.115 1.00 95.44 87 ASN A C 1
ATOM 677 O O . ASN A 1 87 ? -2.621 5.965 17.330 1.00 95.44 87 ASN A O 1
ATOM 681 N N . GLU A 1 88 ? -3.675 6.783 15.523 1.00 93.88 88 GLU A N 1
ATOM 682 C CA . GLU A 1 88 ? -4.840 7.297 16.249 1.00 93.88 88 GLU A CA 1
ATOM 683 C C . GLU A 1 88 ? -5.627 6.157 16.906 1.00 93.88 88 GLU A C 1
ATOM 685 O O . GLU A 1 88 ? -5.898 6.203 18.105 1.00 93.88 88 GLU A O 1
ATOM 690 N N . LEU A 1 89 ? -5.898 5.077 16.163 1.00 93.62 89 LEU A N 1
ATOM 691 C CA . LEU A 1 89 ? -6.532 3.880 16.717 1.00 93.62 89 LEU A CA 1
ATOM 692 C C . LEU A 1 89 ? -5.693 3.258 17.844 1.00 93.62 89 LEU A C 1
ATOM 694 O O . LEU A 1 89 ? -6.250 2.869 18.867 1.00 93.62 89 LEU A O 1
ATOM 698 N N . ALA A 1 90 ? -4.368 3.173 17.681 1.00 94.00 90 ALA A N 1
ATOM 699 C CA . ALA A 1 90 ? -3.464 2.680 18.718 1.00 94.00 90 ALA A CA 1
ATOM 700 C C . ALA A 1 90 ? -3.571 3.523 19.997 1.00 94.00 90 ALA A C 1
ATOM 702 O O . ALA A 1 90 ? -3.682 2.955 21.082 1.00 94.00 90 ALA A O 1
ATOM 703 N N . GLY A 1 91 ? -3.628 4.851 19.869 1.00 92.81 91 GLY A N 1
ATOM 704 C CA . GLY A 1 91 ? -3.843 5.763 20.991 1.00 92.81 91 GLY A CA 1
ATOM 705 C C . GLY A 1 91 ? -5.152 5.489 21.735 1.00 92.81 91 GLY A C 1
ATOM 706 O O . GLY A 1 91 ? -5.143 5.397 22.962 1.00 92.81 91 GLY A O 1
ATOM 707 N N . LEU A 1 92 ? -6.250 5.258 21.007 1.00 91.38 92 LEU A N 1
ATOM 708 C CA . LEU A 1 92 ? -7.560 4.942 21.597 1.00 91.38 92 LEU A CA 1
ATOM 709 C C . LEU A 1 92 ? -7.567 3.628 22.393 1.00 91.38 92 LEU A C 1
ATOM 711 O O . LEU A 1 92 ? -8.301 3.510 23.370 1.00 91.38 92 LEU A O 1
ATOM 715 N N . VAL A 1 93 ? -6.732 2.654 22.016 1.00 90.50 93 VAL A N 1
ATOM 716 C CA . VAL A 1 93 ? -6.588 1.377 22.742 1.00 90.50 93 VAL A CA 1
ATOM 717 C C . VAL A 1 93 ? -5.395 1.355 23.709 1.00 90.50 93 VAL A C 1
ATOM 719 O O . VAL A 1 93 ? -5.013 0.291 24.201 1.00 90.50 93 VAL A O 1
ATOM 722 N N . GLY A 1 94 ? -4.778 2.512 23.981 1.00 91.25 94 GLY A N 1
ATOM 723 C CA . GLY A 1 94 ? -3.659 2.640 24.920 1.00 91.25 94 GLY A CA 1
ATOM 724 C C . GLY A 1 94 ? -2.365 1.960 24.456 1.00 91.25 94 GLY A C 1
ATOM 725 O O . GLY A 1 94 ? -1.589 1.465 25.275 1.00 91.25 94 GLY A O 1
ATOM 726 N N . LYS A 1 95 ? -2.135 1.881 23.143 1.00 93.56 95 LYS A N 1
ATOM 727 C CA . LYS A 1 95 ? -0.929 1.317 22.523 1.00 93.56 95 LYS A CA 1
ATOM 728 C C . LYS A 1 95 ? -0.027 2.414 21.954 1.00 93.56 95 LYS A C 1
ATOM 730 O O . LYS A 1 95 ? -0.520 3.454 21.522 1.00 93.56 95 LYS A O 1
ATOM 735 N N . PRO A 1 96 ? 1.300 2.194 21.927 1.00 92.62 96 PRO A N 1
ATOM 736 C CA . PRO A 1 96 ? 2.224 3.177 21.381 1.00 92.62 96 PRO A CA 1
ATOM 737 C C . PRO A 1 96 ? 2.025 3.372 19.866 1.00 92.62 96 PRO A C 1
ATOM 739 O O . PRO A 1 96 ? 1.591 2.442 19.168 1.00 92.62 96 PRO A O 1
ATOM 742 N N . PRO A 1 97 ? 2.384 4.551 19.323 1.00 89.88 97 PRO A N 1
ATOM 743 C CA . PRO A 1 97 ? 2.405 4.766 17.880 1.00 89.88 97 PRO A CA 1
ATOM 744 C C . PRO A 1 97 ? 3.369 3.779 17.208 1.00 89.88 97 PRO A C 1
ATOM 746 O O . PRO A 1 97 ? 4.396 3.403 17.771 1.00 89.88 97 PRO A O 1
ATOM 749 N N . GLY A 1 98 ? 3.031 3.330 16.000 1.00 88.88 98 GLY A N 1
ATOM 750 C CA . GLY A 1 98 ? 3.801 2.315 15.276 1.00 88.88 98 GLY A CA 1
ATOM 751 C C . GLY A 1 98 ? 3.486 0.863 15.657 1.00 88.88 98 GLY A C 1
ATOM 752 O O . GLY A 1 98 ? 4.002 -0.042 15.002 1.00 88.88 98 GLY A O 1
ATOM 753 N N . THR A 1 99 ? 2.609 0.618 16.641 1.00 91.31 99 THR A N 1
ATOM 754 C CA . THR A 1 99 ? 2.110 -0.736 16.950 1.00 91.31 99 THR A CA 1
ATOM 755 C C . THR A 1 99 ? 1.508 -1.365 15.694 1.00 91.31 99 THR A C 1
ATOM 757 O O . THR A 1 99 ? 0.595 -0.765 15.129 1.00 91.31 99 THR A O 1
ATOM 760 N N . PRO A 1 100 ? 1.962 -2.546 15.234 1.00 91.50 100 PRO A N 1
ATOM 761 C CA . PRO A 1 100 ? 1.518 -3.130 13.970 1.00 91.50 100 PRO A CA 1
ATOM 762 C C . PRO A 1 100 ? 0.026 -3.480 13.991 1.00 91.50 100 PRO A C 1
ATOM 764 O O . PRO A 1 100 ? -0.511 -3.919 15.006 1.00 91.50 100 PRO A O 1
ATOM 767 N N . LEU A 1 101 ? -0.640 -3.332 12.841 1.00 90.88 101 LEU A N 1
ATOM 768 C CA . LEU A 1 101 ? -2.094 -3.476 12.717 1.00 90.88 101 LEU A CA 1
ATOM 769 C C . LEU A 1 101 ? -2.600 -4.835 13.223 1.00 90.88 101 LEU A C 1
ATOM 771 O O . LEU A 1 101 ? -3.605 -4.893 13.924 1.00 90.88 101 LEU A O 1
ATOM 775 N N . LEU A 1 102 ? -1.863 -5.914 12.945 1.00 88.94 102 LEU A N 1
ATOM 776 C CA . LEU A 1 102 ? -2.211 -7.258 13.413 1.00 88.94 102 LEU A CA 1
ATOM 777 C C . LEU A 1 102 ? -2.217 -7.381 14.946 1.00 88.94 102 LEU A C 1
ATOM 779 O O . LEU A 1 102 ? -3.024 -8.126 15.489 1.00 88.94 102 LEU A O 1
ATOM 783 N N . GLN A 1 103 ? -1.372 -6.625 15.655 1.00 91.56 103 GLN A N 1
ATOM 784 C CA . GLN A 1 103 ? -1.391 -6.589 17.123 1.00 91.56 103 GLN A CA 1
ATOM 785 C C . GLN A 1 103 ? -2.559 -5.753 17.665 1.00 91.56 103 GLN A C 1
ATOM 787 O O . GLN A 1 103 ? -3.045 -6.022 18.763 1.00 91.56 103 GLN A O 1
ATOM 792 N N . LEU A 1 104 ? -3.050 -4.774 16.897 1.00 92.06 104 LEU A N 1
ATOM 793 C CA . LEU A 1 104 ? -4.224 -3.977 17.264 1.00 92.06 104 LEU A CA 1
ATOM 794 C C . LEU A 1 104 ? -5.536 -4.772 17.133 1.00 92.06 104 LEU A C 1
ATOM 796 O O . LEU A 1 104 ? -6.494 -4.472 17.843 1.00 92.06 104 LEU A O 1
ATOM 800 N N . LEU A 1 105 ? -5.576 -5.824 16.301 1.00 91.19 105 LEU A N 1
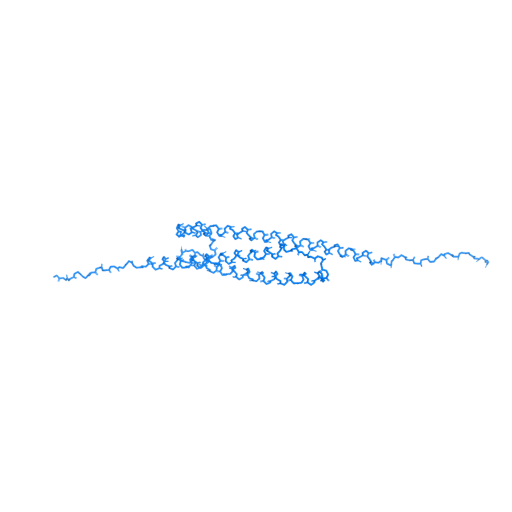ATOM 801 C CA . LEU A 1 105 ? -6.771 -6.655 16.073 1.00 91.19 105 LEU A CA 1
ATOM 802 C C . LEU A 1 105 ? -7.375 -7.232 17.361 1.00 91.19 105 LEU A C 1
ATOM 804 O O . LEU A 1 105 ? -8.596 -7.340 17.468 1.00 91.19 105 LEU A O 1
ATOM 808 N N . ALA A 1 106 ? -6.539 -7.584 18.342 1.00 90.62 106 ALA A N 1
ATOM 809 C CA . ALA A 1 106 ? -6.985 -8.156 19.614 1.00 90.62 106 ALA A CA 1
ATOM 810 C C . ALA A 1 106 ? -7.852 -7.189 20.439 1.00 90.62 106 ALA A C 1
ATOM 812 O O . ALA A 1 106 ? -8.661 -7.637 21.252 1.00 90.62 106 ALA A O 1
ATOM 813 N N . PHE A 1 107 ? -7.709 -5.884 20.201 1.00 89.50 107 PHE A N 1
ATOM 814 C CA . PHE A 1 107 ? -8.438 -4.823 20.894 1.00 89.50 107 PHE A CA 1
ATOM 815 C C . PHE A 1 107 ? -9.672 -4.363 20.112 1.00 89.50 107 PHE A C 1
ATOM 817 O O . PHE A 1 107 ? -10.559 -3.752 20.691 1.00 89.50 107 PHE A O 1
ATOM 824 N N . LEU A 1 108 ? -9.763 -4.692 18.819 1.00 88.81 108 LEU A N 1
ATOM 825 C CA . LEU A 1 108 ? -10.891 -4.320 17.967 1.00 88.81 108 LEU A CA 1
ATOM 826 C C . LEU A 1 108 ? -12.176 -5.082 18.322 1.00 88.81 108 LEU A C 1
ATOM 828 O O . LEU A 1 108 ? -12.101 -6.242 18.756 1.00 88.81 108 LEU A O 1
ATOM 832 N N . PRO A 1 109 ? -13.359 -4.505 18.038 1.00 90.88 109 PRO A N 1
ATOM 833 C CA . PRO A 1 109 ? -14.621 -5.222 18.141 1.00 90.88 109 PRO A CA 1
ATOM 834 C C . PRO A 1 109 ? -14.642 -6.435 17.205 1.00 90.88 109 PRO A C 1
ATOM 836 O O . PRO A 1 109 ? -14.203 -6.359 16.053 1.00 90.88 109 PRO A O 1
ATOM 839 N N . VAL A 1 110 ? -15.177 -7.555 17.696 1.00 89.00 110 VAL A N 1
ATOM 840 C CA . VAL A 1 110 ? -15.137 -8.864 17.015 1.00 89.00 110 VAL A CA 1
ATOM 841 C C . VAL A 1 110 ? -15.721 -8.804 15.600 1.00 89.00 110 VAL A C 1
ATOM 843 O O . VAL A 1 110 ? -15.171 -9.421 14.692 1.00 89.00 110 VAL A O 1
ATOM 846 N N . THR A 1 111 ? -16.759 -7.993 15.388 1.00 90.88 111 THR A N 1
ATOM 847 C CA . THR A 1 111 ? -17.441 -7.810 14.097 1.00 90.88 111 THR A CA 1
ATOM 848 C C . THR A 1 111 ? -16.520 -7.307 12.981 1.00 90.88 111 THR A C 1
ATOM 850 O O . THR A 1 111 ? -16.694 -7.682 11.826 1.00 90.88 111 THR A O 1
ATOM 853 N N . TYR A 1 112 ? -15.514 -6.488 13.304 1.00 91.38 112 TYR A N 1
ATOM 854 C CA . TYR A 1 112 ? -14.629 -5.873 12.306 1.00 91.38 112 TYR A CA 1
ATOM 855 C C . TYR A 1 112 ? -13.313 -6.628 12.104 1.00 91.38 112 TYR A C 1
ATOM 857 O O . TYR A 1 112 ? -12.667 -6.463 11.069 1.00 91.38 112 TYR A O 1
ATOM 865 N N . ARG A 1 113 ? -12.912 -7.477 13.061 1.00 93.44 113 ARG A N 1
ATOM 866 C CA . ARG A 1 113 ? -11.671 -8.267 12.987 1.00 93.44 113 ARG A CA 1
ATOM 867 C C . ARG A 1 113 ? -11.495 -9.029 11.669 1.00 93.44 113 ARG A C 1
ATOM 869 O O . ARG A 1 113 ? -10.412 -8.893 11.098 1.00 93.44 113 ARG A O 1
ATOM 876 N N . PRO A 1 114 ? -12.482 -9.791 11.150 1.00 94.44 114 PRO A N 1
ATOM 877 C CA . PRO A 1 114 ? -12.283 -10.544 9.912 1.00 94.44 114 PRO A CA 1
ATOM 878 C C . PRO A 1 114 ? -12.039 -9.621 8.713 1.00 94.44 114 PRO A C 1
ATOM 880 O O . PRO A 1 114 ? -11.120 -9.863 7.937 1.00 94.44 114 PRO A O 1
ATOM 883 N N . LEU A 1 115 ? -12.792 -8.521 8.607 1.00 94.56 115 LEU A N 1
ATOM 884 C CA . LEU A 1 115 ? -12.641 -7.548 7.524 1.00 94.56 115 LEU A CA 1
ATOM 885 C C . LEU A 1 115 ? -11.263 -6.876 7.551 1.00 94.56 115 LEU A C 1
ATOM 887 O O . LEU A 1 115 ? -10.576 -6.838 6.535 1.00 94.56 115 LEU A O 1
ATOM 891 N N . VAL A 1 116 ? -10.845 -6.364 8.711 1.00 94.31 116 VAL A N 1
ATOM 892 C CA . VAL A 1 116 ? -9.544 -5.688 8.848 1.00 94.31 116 VAL A CA 1
ATOM 893 C C . VAL A 1 116 ? -8.395 -6.663 8.600 1.00 94.31 116 VAL A C 1
ATOM 895 O O . VAL A 1 116 ? -7.411 -6.294 7.966 1.00 94.31 116 VAL A O 1
ATOM 898 N N . THR A 1 117 ? -8.530 -7.915 9.046 1.00 94.62 117 THR A N 1
ATOM 899 C CA . THR A 1 117 ? -7.536 -8.966 8.782 1.00 94.62 117 THR A CA 1
ATOM 900 C C . THR A 1 117 ? -7.409 -9.239 7.288 1.00 94.62 117 THR A C 1
ATOM 902 O O . THR A 1 117 ? -6.297 -9.200 6.766 1.00 94.62 117 THR A O 1
ATOM 905 N N . ALA A 1 118 ? -8.531 -9.450 6.594 1.00 95.50 118 ALA A N 1
ATOM 906 C CA . ALA A 1 118 ? -8.540 -9.694 5.155 1.00 95.50 118 ALA A CA 1
ATOM 907 C C . ALA A 1 118 ? -7.929 -8.519 4.377 1.00 95.50 118 ALA A C 1
ATOM 909 O O . ALA A 1 118 ? -7.062 -8.723 3.534 1.00 95.50 118 ALA A O 1
ATOM 910 N N . LEU A 1 119 ? -8.308 -7.281 4.713 1.00 95.50 119 LEU A N 1
ATOM 911 C CA . LEU A 1 119 ? -7.750 -6.085 4.076 1.00 95.50 119 LEU A CA 1
ATOM 912 C C . LEU A 1 119 ? -6.246 -5.937 4.326 1.00 95.50 119 LEU A C 1
ATOM 914 O O . LEU A 1 119 ? -5.511 -5.578 3.411 1.00 95.50 119 LEU A O 1
ATOM 918 N N . ALA A 1 120 ? -5.772 -6.207 5.543 1.00 94.00 120 ALA A N 1
ATOM 919 C CA . ALA A 1 120 ? -4.349 -6.132 5.863 1.00 94.00 120 ALA A CA 1
ATOM 920 C C . ALA A 1 120 ? -3.534 -7.191 5.101 1.00 94.00 120 ALA A C 1
ATOM 922 O O . ALA A 1 120 ? -2.453 -6.889 4.597 1.00 94.00 120 ALA A O 1
ATOM 923 N N . GLN A 1 121 ? -4.058 -8.415 5.002 1.00 95.06 121 GLN A N 1
ATOM 924 C CA . GLN A 1 121 ? -3.428 -9.503 4.252 1.00 95.06 121 GLN A CA 1
ATOM 925 C C . GLN A 1 121 ? -3.400 -9.217 2.749 1.00 95.06 121 GLN A C 1
ATOM 927 O O . GLN A 1 121 ? -2.361 -9.399 2.118 1.00 95.06 121 GLN A O 1
ATOM 932 N N . GLU A 1 122 ? -4.504 -8.722 2.185 1.00 96.00 122 GLU A N 1
ATOM 933 C CA . GLU A 1 122 ? -4.583 -8.395 0.760 1.00 96.00 122 GLU A CA 1
ATOM 934 C C . GLU A 1 122 ? -3.637 -7.247 0.390 1.00 96.00 122 GLU A C 1
ATOM 936 O O . GLU A 1 122 ? -2.900 -7.345 -0.589 1.00 96.00 122 GLU A O 1
ATOM 941 N N . ASN A 1 123 ? -3.574 -6.188 1.206 1.00 94.56 123 ASN A N 1
ATOM 942 C CA . ASN A 1 123 ? -2.620 -5.094 0.999 1.00 94.56 123 ASN A CA 1
ATOM 943 C C . ASN A 1 123 ? -1.171 -5.587 0.999 1.00 94.56 123 ASN A C 1
ATOM 945 O O . ASN A 1 123 ? -0.389 -5.214 0.125 1.00 94.56 123 ASN A O 1
ATOM 949 N N . GLU A 1 124 ? -0.811 -6.453 1.947 1.00 93.81 124 GLU A N 1
ATOM 950 C CA . GLU A 1 124 ? 0.532 -7.026 2.008 1.00 93.81 124 GLU A CA 1
ATOM 951 C C . GLU A 1 124 ? 0.836 -7.890 0.777 1.00 93.81 124 GLU A C 1
ATOM 953 O O . GLU A 1 124 ? 1.904 -7.767 0.172 1.00 93.81 124 GLU A O 1
ATOM 958 N N . HIS A 1 125 ? -0.118 -8.715 0.349 1.00 95.81 125 HIS A N 1
ATOM 959 C CA . HIS A 1 125 ? 0.016 -9.531 -0.852 1.00 95.81 125 HIS A CA 1
ATOM 960 C C . HIS A 1 125 ? 0.210 -8.676 -2.116 1.00 95.81 125 HIS A C 1
ATOM 962 O O . HIS A 1 125 ? 1.129 -8.930 -2.9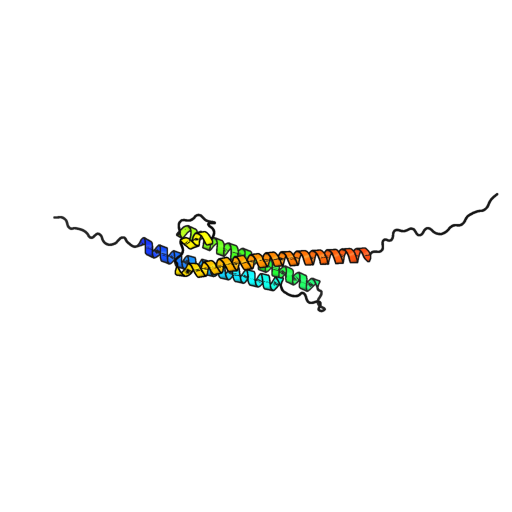01 1.00 95.81 125 HIS A O 1
ATOM 968 N N . LEU A 1 126 ? -0.594 -7.625 -2.302 1.00 93.81 126 LEU A N 1
ATOM 969 C CA . LEU A 1 126 ? -0.460 -6.705 -3.434 1.00 93.81 126 LEU A CA 1
ATOM 970 C C . LEU A 1 126 ? 0.863 -5.939 -3.398 1.00 93.81 126 LEU A C 1
ATOM 972 O O . LEU A 1 126 ? 1.530 -5.836 -4.429 1.00 93.81 126 LEU A O 1
ATOM 976 N N . ARG A 1 127 ? 1.294 -5.470 -2.222 1.00 93.56 127 ARG A N 1
ATOM 977 C CA . ARG A 1 127 ? 2.593 -4.812 -2.036 1.00 93.56 127 ARG A CA 1
ATOM 978 C C . ARG A 1 127 ? 3.741 -5.710 -2.491 1.00 93.56 127 ARG A C 1
ATOM 980 O O . ARG A 1 127 ? 4.617 -5.258 -3.231 1.00 93.56 127 ARG A O 1
ATOM 987 N N . LEU A 1 128 ? 3.730 -6.983 -2.092 1.00 93.94 128 LEU A N 1
ATOM 988 C CA . LEU A 1 128 ? 4.741 -7.959 -2.506 1.00 93.94 128 LEU A CA 1
ATOM 989 C C . LEU A 1 128 ? 4.713 -8.198 -4.020 1.00 93.94 128 LEU A C 1
ATOM 991 O O . LEU A 1 128 ? 5.769 -8.224 -4.653 1.00 93.94 128 LEU A O 1
ATOM 995 N N . ARG A 1 129 ? 3.525 -8.306 -4.625 1.00 94.25 129 ARG A N 1
ATOM 996 C CA . ARG A 1 129 ? 3.380 -8.455 -6.082 1.00 94.25 129 ARG A CA 1
ATOM 997 C C . ARG A 1 129 ? 3.911 -7.242 -6.846 1.00 94.25 129 ARG A C 1
ATOM 999 O O . ARG A 1 129 ? 4.646 -7.425 -7.815 1.00 94.25 129 ARG A O 1
ATOM 1006 N N . VAL A 1 130 ? 3.603 -6.023 -6.396 1.00 90.75 130 VAL A N 1
ATOM 1007 C CA . VAL A 1 130 ? 4.150 -4.779 -6.970 1.00 90.75 130 VAL A CA 1
ATOM 1008 C C . VAL A 1 130 ? 5.676 -4.799 -6.913 1.00 90.75 130 VAL A C 1
ATOM 1010 O O . VAL A 1 130 ? 6.327 -4.567 -7.929 1.00 90.75 130 VAL A O 1
ATOM 1013 N N . GLN A 1 131 ? 6.261 -5.133 -5.757 1.00 89.19 131 GLN A N 1
ATOM 1014 C CA . GLN A 1 131 ? 7.718 -5.191 -5.590 1.00 89.19 131 GLN A CA 1
ATOM 1015 C C . GLN A 1 131 ? 8.371 -6.218 -6.517 1.00 89.19 131 GLN A C 1
ATOM 1017 O O . GLN A 1 131 ? 9.370 -5.920 -7.176 1.00 89.19 131 GLN A O 1
ATOM 1022 N N . GLN A 1 132 ? 7.796 -7.418 -6.604 1.00 88.38 132 GLN A N 1
ATOM 1023 C CA . GLN A 1 132 ? 8.276 -8.459 -7.508 1.00 88.38 132 GLN A CA 1
ATOM 1024 C C . GLN A 1 132 ? 8.220 -7.986 -8.962 1.00 88.38 132 GLN A C 1
ATOM 1026 O O . GLN A 1 132 ? 9.208 -8.111 -9.689 1.00 88.38 132 GLN A O 1
ATOM 1031 N N . ARG A 1 133 ? 7.096 -7.399 -9.384 1.00 85.62 133 ARG A N 1
ATOM 1032 C CA . ARG A 1 133 ? 6.896 -6.972 -10.768 1.00 85.62 133 ARG A CA 1
ATOM 1033 C C . ARG A 1 133 ? 7.782 -5.794 -11.155 1.00 85.62 133 ARG A C 1
ATOM 1035 O O . ARG A 1 133 ? 8.409 -5.836 -12.211 1.00 85.62 133 ARG A O 1
ATOM 1042 N N . ALA A 1 134 ? 7.912 -4.801 -10.280 1.00 81.62 134 ALA A N 1
ATOM 1043 C CA . ALA A 1 134 ? 8.838 -3.690 -10.463 1.00 81.62 134 ALA A CA 1
ATOM 1044 C C . ALA A 1 134 ? 10.285 -4.193 -10.605 1.00 81.62 134 ALA A C 1
ATOM 1046 O O . ALA A 1 134 ? 10.993 -3.794 -11.530 1.00 81.62 134 ALA A O 1
ATOM 1047 N N . GLY A 1 135 ? 10.698 -5.143 -9.757 1.00 79.00 135 GLY A N 1
ATOM 1048 C CA . GLY A 1 135 ? 12.019 -5.767 -9.840 1.00 79.00 135 GLY A CA 1
ATOM 1049 C C . GLY A 1 135 ? 12.248 -6.542 -11.143 1.00 79.00 135 GLY A C 1
ATOM 1050 O O . GLY A 1 135 ? 13.337 -6.474 -11.716 1.00 79.00 135 GLY A O 1
ATOM 1051 N N . LEU A 1 136 ? 11.238 -7.258 -11.648 1.00 74.19 136 LEU A N 1
ATOM 1052 C CA . LEU A 1 136 ? 11.313 -7.940 -12.945 1.00 74.19 136 LEU A CA 1
ATOM 1053 C C . LEU A 1 136 ? 11.444 -6.943 -14.101 1.00 74.19 136 LEU A C 1
ATOM 1055 O O . LEU A 1 136 ? 12.329 -7.112 -14.942 1.00 74.19 136 LEU A O 1
ATOM 1059 N N . ASN A 1 137 ? 10.625 -5.892 -14.112 1.00 78.31 137 ASN A N 1
ATOM 1060 C CA . ASN A 1 137 ? 10.655 -4.865 -15.152 1.00 78.31 137 ASN A CA 1
ATOM 1061 C C . ASN A 1 137 ? 12.010 -4.142 -15.174 1.00 78.31 137 ASN A C 1
ATOM 1063 O O . ASN A 1 137 ? 12.607 -3.986 -16.238 1.00 78.31 137 ASN A O 1
ATOM 1067 N N . GLN A 1 138 ? 12.563 -3.793 -14.008 1.00 76.62 138 GLN A N 1
ATOM 1068 C CA . GLN A 1 138 ? 13.889 -3.179 -13.912 1.00 76.62 138 GLN A CA 1
ATOM 1069 C C . GLN A 1 138 ? 14.986 -4.067 -14.523 1.00 76.62 138 GLN A C 1
ATOM 1071 O O . GLN A 1 138 ? 15.828 -3.579 -15.278 1.00 76.62 138 GLN A O 1
ATOM 1076 N N . ARG A 1 139 ? 14.973 -5.379 -14.248 1.00 74.69 139 ARG A N 1
ATOM 1077 C CA . ARG A 1 139 ? 15.949 -6.319 -14.832 1.00 74.69 139 ARG A CA 1
ATOM 1078 C C . ARG A 1 139 ? 15.788 -6.460 -16.345 1.00 74.69 139 ARG A C 1
ATOM 1080 O O . ARG A 1 139 ? 16.789 -6.562 -17.050 1.00 74.69 139 ARG A O 1
ATOM 1087 N N . GLN A 1 140 ? 14.552 -6.492 -16.845 1.00 71.75 140 GLN A N 1
ATOM 1088 C CA . GLN A 1 140 ? 14.273 -6.585 -18.282 1.00 71.75 140 GLN A CA 1
ATOM 1089 C C . GLN A 1 140 ? 14.786 -5.351 -19.030 1.00 71.75 140 GLN A C 1
ATOM 1091 O O . GLN A 1 140 ? 15.499 -5.496 -20.022 1.00 71.75 140 GLN A O 1
ATOM 1096 N N . LEU A 1 141 ? 14.500 -4.155 -18.510 1.00 73.12 141 LEU A N 1
ATOM 1097 C CA . LEU A 1 141 ? 14.987 -2.896 -19.074 1.00 73.12 141 LEU A CA 1
ATOM 1098 C C . LEU A 1 141 ? 16.519 -2.816 -19.050 1.00 73.12 141 LEU A C 1
ATOM 1100 O O . LEU A 1 141 ? 17.122 -2.4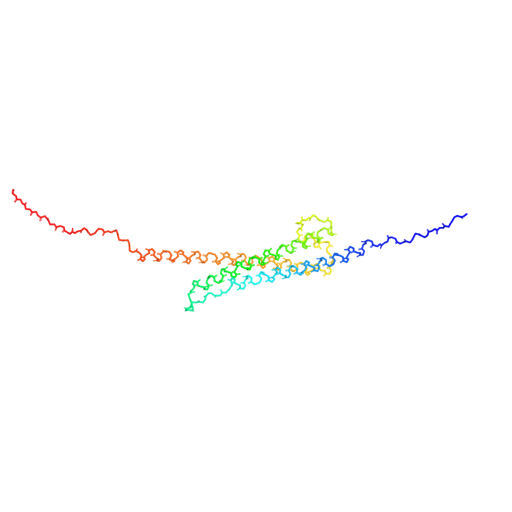42 -20.054 1.00 73.12 141 LEU A O 1
ATOM 1104 N N . GLY A 1 142 ? 17.157 -3.235 -17.950 1.00 72.25 142 GLY A N 1
ATOM 1105 C CA . GLY A 1 142 ? 18.619 -3.3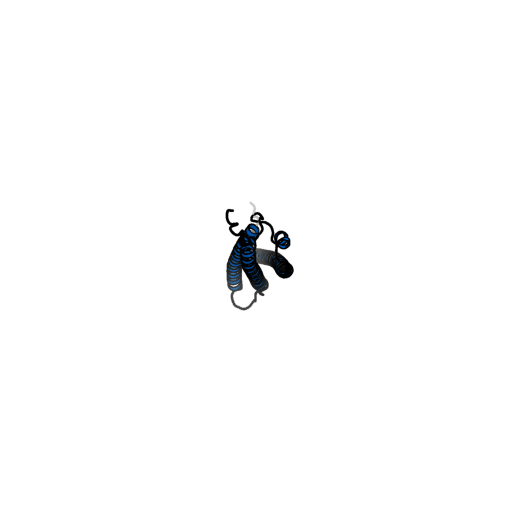04 -17.855 1.00 72.25 142 GLY A CA 1
ATOM 1106 C C . GLY A 1 142 ? 19.238 -4.193 -18.939 1.00 72.25 142 GLY A C 1
ATOM 1107 O O . GLY A 1 142 ? 20.129 -3.757 -19.663 1.00 72.25 142 GLY A O 1
ATOM 1108 N N . ARG A 1 143 ? 18.697 -5.403 -19.136 1.00 71.56 143 ARG A N 1
ATOM 1109 C CA . ARG A 1 143 ? 19.159 -6.330 -20.186 1.00 71.56 143 ARG A CA 1
ATOM 1110 C C . ARG A 1 143 ? 18.954 -5.785 -21.601 1.00 71.56 143 ARG A C 1
ATOM 1112 O O . ARG A 1 143 ? 19.818 -5.977 -22.455 1.00 71.56 143 ARG A O 1
ATOM 1119 N N . ALA A 1 144 ? 17.828 -5.119 -21.860 1.00 73.94 144 ALA A N 1
ATOM 1120 C CA . ALA A 1 144 ? 17.551 -4.502 -23.158 1.00 73.94 144 ALA A CA 1
ATOM 1121 C C . ALA A 1 144 ? 18.544 -3.369 -23.464 1.00 73.94 144 ALA A C 1
ATOM 1123 O O . ALA A 1 144 ? 19.084 -3.295 -24.568 1.00 73.94 144 ALA A O 1
ATOM 1124 N N . LEU A 1 145 ? 18.853 -2.537 -22.468 1.00 76.50 145 LEU A N 1
ATOM 1125 C CA . LEU A 1 145 ? 19.839 -1.467 -22.587 1.00 76.50 145 LEU A CA 1
ATOM 1126 C C . LEU A 1 145 ? 21.257 -2.014 -22.811 1.00 76.50 145 LEU A C 1
ATOM 1128 O O . LEU A 1 145 ? 21.961 -1.533 -23.695 1.00 76.50 145 LEU A O 1
ATOM 1132 N N . GLU A 1 146 ? 21.661 -3.063 -22.091 1.00 79.69 146 GLU A N 1
ATOM 1133 C CA . GLU A 1 146 ? 22.942 -3.751 -22.315 1.00 79.69 146 GLU A CA 1
ATOM 1134 C C . GLU A 1 146 ? 23.053 -4.345 -23.727 1.00 79.69 146 GLU A C 1
ATOM 1136 O O . GLU A 1 146 ? 24.131 -4.359 -24.327 1.00 79.69 146 GLU A O 1
ATOM 1141 N N . PHE A 1 147 ? 21.952 -4.871 -24.268 1.00 78.44 147 PHE A N 1
ATOM 1142 C CA . PHE A 1 147 ? 21.901 -5.383 -25.635 1.00 78.44 147 PHE A CA 1
ATOM 1143 C C . PHE A 1 147 ? 22.030 -4.258 -26.670 1.00 78.44 147 PHE A C 1
ATOM 1145 O O . PHE A 1 147 ? 22.831 -4.378 -27.600 1.00 78.44 147 PHE A O 1
ATOM 1152 N N . LEU A 1 148 ? 21.308 -3.147 -26.487 1.00 79.50 148 LEU A N 1
ATOM 1153 C CA . LEU A 1 148 ? 21.412 -1.965 -27.349 1.00 79.50 148 LEU A CA 1
ATOM 1154 C C . LEU A 1 148 ? 22.831 -1.389 -27.334 1.00 79.50 148 LEU A C 1
ATOM 1156 O O . LEU A 1 148 ? 23.407 -1.155 -28.393 1.00 79.50 148 LEU A O 1
ATOM 1160 N N . GLN A 1 149 ? 23.441 -1.248 -26.155 1.00 81.50 149 GLN A N 1
ATOM 1161 C CA . GLN A 1 149 ? 24.819 -0.772 -26.021 1.00 81.50 149 GLN A CA 1
ATOM 1162 C C . GLN A 1 149 ? 25.828 -1.692 -26.717 1.00 81.50 149 GLN A C 1
ATOM 1164 O O . GLN A 1 149 ? 26.738 -1.203 -27.385 1.00 81.50 149 GLN A O 1
ATOM 1169 N N . ARG A 1 150 ? 25.686 -3.020 -26.584 1.00 82.81 150 ARG A N 1
ATOM 1170 C CA . ARG A 1 150 ? 26.543 -3.988 -27.292 1.00 82.81 150 ARG A CA 1
ATOM 1171 C C . ARG A 1 150 ? 26.361 -3.914 -28.806 1.00 82.81 150 ARG A C 1
ATOM 1173 O O . ARG A 1 150 ? 27.353 -3.927 -29.525 1.00 82.81 150 ARG A O 1
ATOM 1180 N N . SER A 1 151 ? 25.123 -3.784 -29.274 1.00 79.50 151 SER A N 1
ATOM 1181 C CA . SER A 1 151 ? 24.809 -3.667 -30.703 1.00 79.50 151 SER A CA 1
ATOM 1182 C C . SER A 1 151 ? 25.384 -2.380 -31.292 1.00 79.50 151 SER A C 1
ATOM 1184 O O . SER A 1 151 ? 26.050 -2.419 -32.320 1.00 79.50 151 SER A O 1
ATOM 1186 N N . MET A 1 152 ? 25.228 -1.249 -30.599 1.00 80.00 152 MET A N 1
ATOM 1187 C CA . MET A 1 152 ? 25.844 0.019 -30.997 1.00 80.00 152 MET A CA 1
ATOM 1188 C C . MET A 1 152 ? 27.371 -0.075 -31.050 1.00 80.00 152 MET A C 1
ATOM 1190 O O . MET A 1 152 ? 27.969 0.383 -32.016 1.00 80.00 152 MET A O 1
ATOM 1194 N N . LYS A 1 153 ? 28.010 -0.702 -30.052 1.00 78.62 153 LYS A N 1
ATOM 1195 C CA . LYS A 1 153 ? 29.466 -0.920 -30.052 1.00 78.62 153 LYS A CA 1
ATOM 1196 C C . LYS A 1 153 ? 29.936 -1.797 -31.214 1.00 78.62 153 LYS A C 1
ATOM 1198 O O . LYS A 1 153 ? 31.014 -1.549 -31.727 1.00 78.62 153 LYS A O 1
ATOM 1203 N N . ALA A 1 154 ? 29.148 -2.790 -31.629 1.00 80.75 154 ALA A N 1
ATOM 1204 C CA . ALA A 1 154 ? 29.469 -3.645 -32.774 1.00 80.75 154 ALA A CA 1
ATOM 1205 C C . ALA A 1 154 ? 29.304 -2.931 -34.129 1.00 80.75 154 ALA A C 1
ATOM 1207 O O . ALA A 1 154 ? 29.958 -3.299 -35.099 1.00 80.75 154 ALA A O 1
ATOM 1208 N N . LEU A 1 155 ? 28.437 -1.915 -34.197 1.00 76.69 155 LEU A N 1
ATOM 1209 C CA . LEU A 1 155 ? 28.224 -1.088 -35.390 1.00 76.69 155 LEU A CA 1
ATOM 1210 C C . LEU A 1 155 ? 29.268 0.024 -35.546 1.00 76.69 155 LEU A C 1
ATOM 1212 O O . LEU A 1 155 ? 29.416 0.559 -36.641 1.00 76.69 155 LEU A O 1
ATOM 1216 N N . VAL A 1 156 ? 29.983 0.381 -34.474 1.00 66.06 156 VAL A N 1
ATOM 1217 C CA . VAL A 1 156 ? 31.166 1.242 -34.549 1.00 66.06 156 VAL A CA 1
ATOM 1218 C C . VAL A 1 156 ? 32.344 0.345 -34.940 1.00 66.06 156 VAL A C 1
ATOM 1220 O O . VAL A 1 156 ? 32.812 -0.420 -34.096 1.00 66.06 156 VAL A O 1
ATOM 1223 N N . PRO A 1 157 ? 32.827 0.376 -36.196 1.00 61.22 157 PRO A N 1
ATOM 1224 C CA . PRO A 1 157 ? 33.980 -0.425 -36.571 1.00 61.22 157 PRO A CA 1
ATOM 1225 C C . PRO A 1 157 ? 35.171 -0.004 -35.706 1.00 61.22 157 PRO A C 1
ATOM 1227 O O . PRO A 1 157 ? 35.434 1.189 -35.530 1.00 61.22 157 PRO A O 1
ATOM 1230 N N . ALA A 1 158 ? 35.906 -0.980 -35.172 1.00 55.41 158 ALA A N 1
ATOM 1231 C CA . ALA A 1 158 ? 37.248 -0.734 -34.674 1.00 55.41 158 ALA A CA 1
ATOM 1232 C C . ALA A 1 158 ? 38.108 -0.346 -35.884 1.00 55.41 158 ALA A C 1
ATOM 1234 O O . ALA A 1 158 ? 38.692 -1.197 -36.547 1.00 55.41 158 ALA A O 1
ATOM 1235 N N . CYS A 1 159 ? 38.147 0.944 -36.224 1.00 52.12 159 CYS A N 1
ATOM 1236 C CA . CYS A 1 159 ? 39.126 1.500 -37.152 1.00 52.12 159 CYS A CA 1
ATOM 1237 C C . CYS A 1 159 ? 40.503 1.485 -36.481 1.00 52.12 159 CYS A C 1
ATOM 1239 O O . CYS A 1 159 ? 41.071 2.531 -36.186 1.00 52.12 159 CYS A O 1
ATOM 1241 N N . THR A 1 160 ? 41.026 0.302 -36.185 1.00 59.53 160 THR A N 1
ATOM 1242 C CA . THR A 1 160 ? 42.383 0.119 -35.685 1.00 59.53 160 THR A CA 1
ATOM 1243 C C . THR A 1 160 ? 42.920 -1.192 -36.219 1.00 59.53 160 THR A C 1
ATOM 1245 O O . THR A 1 160 ? 43.004 -2.164 -35.487 1.00 59.53 160 THR A O 1
ATOM 1248 N N . GLU A 1 161 ? 43.267 -1.207 -37.499 1.00 48.84 161 GLU A N 1
ATOM 1249 C CA . GLU A 1 161 ? 44.351 -2.040 -38.016 1.00 48.84 161 GLU A CA 1
ATOM 1250 C C . GLU A 1 161 ? 44.824 -1.410 -39.331 1.00 48.84 161 GLU A C 1
ATOM 1252 O O . GLU A 1 161 ? 44.259 -1.593 -40.404 1.00 48.84 161 GLU A O 1
ATOM 1257 N N . THR A 1 162 ? 45.804 -0.515 -39.165 1.00 50.59 162 THR A N 1
ATOM 1258 C CA . THR A 1 162 ? 46.945 -0.297 -40.064 1.00 50.59 162 THR A CA 1
ATOM 1259 C C . THR A 1 162 ? 46.716 -0.601 -41.544 1.00 50.59 162 THR A C 1
ATOM 1261 O O . THR A 1 162 ? 46.893 -1.727 -42.002 1.00 50.59 162 THR A O 1
ATOM 1264 N N . CYS A 1 163 ? 46.480 0.460 -42.322 1.00 40.62 163 CYS A N 1
ATOM 1265 C CA . CYS A 1 163 ? 46.889 0.502 -43.723 1.00 40.62 163 CYS A CA 1
ATOM 1266 C C . CYS A 1 163 ? 48.431 0.490 -43.772 1.00 40.62 163 CYS A C 1
ATOM 1268 O O . CYS A 1 163 ? 49.077 1.525 -43.924 1.00 40.62 163 CYS A O 1
ATOM 1270 N N . SER A 1 164 ? 49.025 -0.680 -43.536 1.00 50.50 164 SER A N 1
ATOM 1271 C CA . SER A 1 164 ? 50.416 -0.963 -43.874 1.00 50.50 164 SER A CA 1
ATOM 1272 C C . SER A 1 164 ? 50.436 -1.295 -45.361 1.00 50.50 164 SER A C 1
ATOM 1274 O O . SER A 1 164 ? 50.028 -2.381 -45.767 1.00 50.50 164 SER A O 1
ATOM 1276 N N . MET A 1 165 ? 50.842 -0.323 -46.175 1.00 49.94 165 MET A N 1
ATOM 1277 C CA . MET A 1 165 ? 51.097 -0.523 -47.602 1.00 49.94 165 MET A CA 1
ATOM 1278 C C . MET A 1 165 ? 52.167 -1.610 -47.814 1.00 49.94 165 MET A C 1
ATOM 1280 O O . MET A 1 165 ? 53.077 -1.729 -46.987 1.00 49.94 165 MET A O 1
ATOM 1284 N N . PRO A 1 166 ? 52.094 -2.382 -48.913 1.00 58.41 166 PRO A N 1
ATOM 1285 C CA . PRO A 1 166 ? 53.067 -3.418 -49.209 1.00 58.41 166 PRO A CA 1
ATOM 1286 C C . PRO A 1 166 ? 54.374 -2.807 -49.735 1.00 58.41 166 PRO A C 1
ATOM 1288 O O . PRO A 1 166 ? 54.372 -1.937 -50.600 1.00 58.41 166 PRO A O 1
ATOM 1291 N N . GLU A 1 167 ? 55.470 -3.270 -49.139 1.00 54.41 167 GLU A N 1
ATOM 1292 C CA . GLU A 1 167 ? 56.731 -3.686 -49.761 1.00 54.41 167 GLU A CA 1
ATOM 1293 C C . GLU A 1 167 ? 57.157 -3.059 -51.105 1.00 54.41 167 GLU A C 1
ATOM 1295 O O . GLU A 1 167 ? 56.541 -3.278 -52.146 1.00 54.41 167 GLU A O 1
ATOM 1300 N N . SER A 1 168 ? 58.348 -2.450 -51.111 1.00 46.53 168 SER A N 1
ATOM 1301 C CA . SER A 1 168 ? 59.267 -2.561 -52.252 1.00 46.53 168 SER A CA 1
ATOM 1302 C C . SER A 1 168 ? 60.731 -2.407 -51.805 1.00 46.53 168 SER A C 1
ATOM 1304 O O . SER A 1 168 ? 61.188 -1.315 -51.472 1.00 46.53 168 SER A O 1
ATOM 1306 N N . VAL A 1 169 ? 61.431 -3.544 -51.787 1.00 57.97 169 VAL A N 1
ATOM 1307 C CA . VAL A 1 169 ? 62.897 -3.770 -51.742 1.00 57.97 169 VAL A CA 1
ATOM 1308 C C . VAL A 1 169 ? 63.436 -3.702 -53.203 1.00 57.97 169 VAL A C 1
ATOM 1310 O O . VAL A 1 169 ? 62.603 -3.726 -54.111 1.00 57.97 169 VAL A O 1
ATOM 1313 N N . PRO A 1 170 ? 64.740 -3.861 -53.536 1.00 71.75 170 PRO A N 1
ATOM 1314 C CA . PRO A 1 170 ? 66.016 -3.175 -53.209 1.00 71.75 170 PRO A CA 1
ATOM 1315 C C . PRO A 1 170 ? 66.632 -2.456 -54.451 1.00 71.75 170 PRO A C 1
ATOM 1317 O O . PRO A 1 170 ? 66.145 -2.673 -55.549 1.00 71.75 170 PRO A O 1
ATOM 1320 N N . VAL A 1 171 ? 67.764 -1.733 -54.344 1.00 48.25 171 VAL A N 1
ATOM 1321 C CA . VAL A 1 171 ? 68.840 -1.703 -55.383 1.00 48.25 171 VAL A CA 1
ATOM 1322 C C . VAL A 1 171 ? 70.181 -1.317 -54.735 1.00 48.25 171 VAL A C 1
ATOM 1324 O O . VAL A 1 171 ? 70.240 -0.404 -53.914 1.00 48.25 171 VAL A O 1
ATOM 1327 N N . ALA A 1 172 ? 71.225 -2.060 -55.107 1.00 53.84 172 ALA A N 1
ATOM 1328 C CA . ALA A 1 172 ? 72.628 -1.907 -54.734 1.00 53.84 172 ALA A CA 1
ATOM 1329 C C . ALA A 1 172 ? 73.392 -0.990 -55.709 1.00 53.84 172 ALA A C 1
ATOM 1331 O O . ALA A 1 172 ? 73.104 -1.037 -56.902 1.00 53.84 172 ALA A O 1
ATOM 1332 N N . ASP A 1 173 ? 74.342 -0.200 -55.197 1.00 45.91 173 ASP A N 1
ATOM 1333 C CA . ASP A 1 173 ? 75.785 -0.163 -55.543 1.00 45.91 173 ASP A CA 1
ATOM 1334 C C . ASP A 1 173 ? 76.500 0.855 -54.629 1.00 45.91 173 ASP A C 1
ATOM 1336 O O . ASP A 1 173 ? 75.957 1.973 -54.447 1.00 45.91 173 ASP A O 1
#

pLDDT: mean 80.31, std 16.04, range [40.62, 97.31]

Sequence (173 aa):
MPPLEGIQGRSAPLADTNVLMIEQLQKLIEALRDEMKQYGEMLALLDRPQHLGSASLADEMLQTVAALRAQDHSIATAWRHRRANQNELAGLVGKPPGTPLLQLLAFLPVTYRPLVTALAQENEHLRLRVQQRAGLNQRQLGRALEFLQRSMKALVPACTETCSMPESVPVAD

Foldseek 3Di:
DDDDDDPDDPPPPPVVLVVVLVVLVVQLLVLLVQLLVLLVQLVVLLPDDQDPPPPPSVVVVVVSVVSNVVSVVSNVVSVVSNLVSQQVSCVSQVHHRPDDPLVSLVVDDPVCSVVSVVSVVSSVVSVVVSVVSVVVVVVVVVVVVVVVVVVVVVVPDPPDDDPPDDDDDDDDD